Protein AF-A0A947VUQ9-F1 (afdb_monomer)

Nearest PDB structures (foldseek):
  4s2l-assembly1_B  TM=4.127E-01  e=4.064E+00  Enterobacter cloacae
  5odz-assembly1_B  TM=4.090E-01  e=5.114E+00  Enterobacter cloacae
  7khy-assembly1_A  TM=4.141E-01  e=5.737E+00  Enterobacter cloacae
  5fdh-assembly1_B  TM=4.097E-01  e=5.737E+00  Serratia marcescens
  4lid-assembly1_B  TM=4.649E-01  e=8.577E+00  Sulfolobus spindle-shaped virus 1

Foldseek 3Di:
DDPVVVVVVVVVVVVVVVVVVVVVVVVVVVVVVVVPVVCPPQPLPWPFDPDDDPPDDDPPPPDDPLPQWDKDADPVSGDIDTDHPQWDWDKDWDDDPPWTWIKIKTDHPPDDIDITITTRDRDPVCPQVVVCVVPVDHCVVPPPPPPPPVDPDD

Secondary structure (DSSP, 8-state):
--HHHHHHHHHHHHHHHHHHHHHHHHHHHHHHHHHHHHS------------PPTT------S----TT-EEEEETTTTEEEEE-TTPEEEEEEEEETTEEEEEEEEE-TTS--EEEEEE--S-GGGHHHHHHHHHSS-GGGGTTS---------

Mean predicted aligned error: 13.71 Å

Radius of gyration: 28.25 Å; Cα contacts (8 Å, |Δi|>4): 115; chains: 1; bounding box: 79×38×77 Å

Sequence (154 aa):
MSIKDQRGITTFWGISIILMEAVVVFFVFYTLYFFWIENPTPTSNILIMKVFKPGSSIDIPDEVDTDGWLSYQNNSYNFSLKYPTGYDISEDSLMYGEYEGKSISFNKPSEDSFGIRIFKVMEEEKIADTYERLTGVDPSIYQHVVMEVAGIEA

Solvent-accessible surface area (backbone atoms only — not comparable to full-atom values): 9924 Å² total; per-residue (Å²): 135,59,80,75,61,58,56,58,54,58,54,50,54,54,53,53,52,55,53,53,52,52,50,53,54,50,51,53,53,51,53,54,53,48,55,54,65,77,54,60,77,81,70,62,74,79,66,80,77,79,85,69,69,89,88,66,82,76,82,70,69,96,71,74,87,61,82,79,43,43,78,49,73,40,80,94,60,73,49,75,48,78,43,66,70,83,52,48,79,48,78,44,84,38,75,60,88,92,39,52,30,38,36,38,37,41,39,30,101,89,55,88,60,50,71,50,66,44,62,61,70,91,49,81,90,47,51,65,63,50,46,27,69,75,69,75,44,69,66,84,79,43,87,76,61,77,80,73,71,72,78,78,78,127

pLDDT: mean 70.98, std 19.42, range [27.44, 98.38]

Structure (mmCIF, N/CA/C/O backbone):
data_AF-A0A947VUQ9-F1
#
_entry.id   AF-A0A947VUQ9-F1
#
loop_
_atom_site.group_PDB
_atom_site.id
_atom_site.type_symbol
_atom_site.label_atom_id
_atom_site.label_alt_id
_atom_site.label_comp_id
_atom_site.label_asym_id
_atom_site.label_entity_id
_atom_site.label_seq_id
_atom_site.pdbx_PDB_ins_code
_atom_site.Cartn_x
_atom_site.Cartn_y
_atom_site.Cartn_z
_atom_site.occupancy
_atom_site.B_iso_or_equiv
_atom_site.auth_seq_id
_atom_site.auth_comp_id
_atom_site.auth_asym_id
_atom_site.auth_atom_id
_atom_site.pdbx_PDB_model_num
ATOM 1 N N . MET A 1 1 ? 51.457 12.962 -50.154 1.00 59.72 1 MET A N 1
ATOM 2 C CA . MET A 1 1 ? 50.176 12.367 -49.720 1.00 59.72 1 MET A CA 1
ATOM 3 C C . MET A 1 1 ? 49.108 12.820 -50.702 1.00 59.72 1 MET A C 1
ATOM 5 O O . MET A 1 1 ? 49.010 14.019 -50.937 1.00 59.72 1 MET A O 1
ATOM 9 N N . SER A 1 2 ? 48.433 11.893 -51.386 1.00 71.50 2 SER A N 1
ATOM 10 C CA . SER A 1 2 ? 47.497 12.223 -52.469 1.00 71.50 2 SER A CA 1
ATOM 11 C C . SER A 1 2 ? 46.194 12.781 -51.894 1.00 71.50 2 SER A C 1
ATOM 13 O O . SER A 1 2 ? 45.682 12.258 -50.910 1.00 71.50 2 SER A O 1
ATOM 15 N N . ILE A 1 3 ? 45.616 13.808 -52.525 1.00 68.12 3 ILE A N 1
ATOM 16 C CA . ILE A 1 3 ? 44.320 14.403 -52.127 1.00 68.12 3 ILE A CA 1
ATOM 17 C C . ILE A 1 3 ? 43.190 13.350 -52.122 1.00 68.12 3 ILE A C 1
ATOM 19 O O . ILE A 1 3 ? 42.194 13.501 -51.416 1.00 68.12 3 ILE A O 1
ATOM 23 N N . LYS A 1 4 ? 43.352 12.248 -52.869 1.00 66.56 4 LYS A N 1
ATOM 24 C CA . LYS A 1 4 ? 42.411 11.119 -52.859 1.00 66.56 4 LYS A CA 1
ATOM 25 C C . LYS A 1 4 ? 42.454 10.305 -51.555 1.00 66.56 4 LYS A C 1
ATOM 27 O O . LYS A 1 4 ? 41.406 9.820 -51.144 1.00 66.56 4 LYS A O 1
ATOM 32 N N . ASP A 1 5 ? 43.595 10.240 -50.865 1.00 67.56 5 ASP A N 1
ATOM 33 C CA . ASP A 1 5 ? 43.745 9.457 -49.625 1.00 67.56 5 ASP A CA 1
ATOM 34 C C . ASP A 1 5 ? 43.117 10.159 -48.411 1.00 67.56 5 ASP A C 1
ATOM 36 O O . ASP A 1 5 ? 42.623 9.509 -47.493 1.00 67.56 5 ASP A O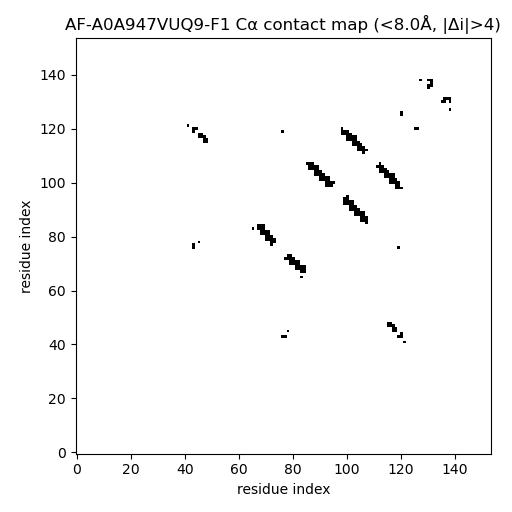 1
ATOM 40 N N . GLN A 1 6 ? 43.061 11.496 -48.413 1.00 67.69 6 GLN A N 1
ATOM 41 C CA . GLN A 1 6 ? 42.482 12.259 -47.300 1.00 67.69 6 GLN A CA 1
ATOM 42 C C . GLN A 1 6 ? 40.952 12.146 -47.207 1.00 67.69 6 GLN A C 1
ATOM 44 O O . GLN A 1 6 ? 40.402 12.282 -46.117 1.00 67.69 6 GLN A O 1
ATOM 49 N N . ARG A 1 7 ? 40.256 11.856 -48.316 1.00 72.12 7 ARG A N 1
ATOM 50 C CA . ARG A 1 7 ? 38.786 11.726 -48.325 1.00 72.12 7 ARG A CA 1
ATOM 51 C C . ARG A 1 7 ? 38.294 10.429 -47.683 1.00 72.12 7 ARG A C 1
ATOM 53 O O . ARG A 1 7 ? 37.236 10.430 -47.071 1.00 72.12 7 ARG A O 1
ATOM 60 N N . GLY A 1 8 ? 39.057 9.339 -47.788 1.00 76.31 8 GLY A N 1
ATOM 61 C CA . GLY A 1 8 ? 38.687 8.069 -47.153 1.00 76.31 8 GLY A CA 1
ATOM 62 C C . GLY A 1 8 ? 38.740 8.147 -45.625 1.00 76.31 8 GLY A C 1
ATOM 63 O O . GLY A 1 8 ? 37.872 7.611 -44.940 1.00 76.31 8 GLY A O 1
ATOM 64 N N . ILE A 1 9 ? 39.723 8.880 -45.095 1.00 79.94 9 ILE A N 1
ATOM 65 C CA . ILE A 1 9 ? 39.937 9.020 -43.652 1.00 79.94 9 ILE A CA 1
ATOM 66 C C . ILE A 1 9 ? 38.801 9.829 -43.012 1.00 79.94 9 ILE A C 1
ATOM 68 O O . ILE A 1 9 ? 38.265 9.416 -41.987 1.00 79.94 9 ILE A O 1
ATOM 72 N N . THR A 1 10 ? 38.376 10.944 -43.615 1.00 84.94 10 THR A N 1
ATOM 73 C CA . THR A 1 10 ? 37.302 11.778 -43.044 1.00 84.94 10 THR A CA 1
ATOM 74 C C . THR A 1 10 ? 35.946 11.073 -43.041 1.00 84.94 10 THR A C 1
ATOM 76 O O . THR A 1 10 ? 35.205 11.189 -42.067 1.00 84.94 10 THR A O 1
ATOM 79 N N . THR A 1 11 ? 35.631 10.291 -44.079 1.00 86.19 11 THR A N 1
ATOM 80 C CA . THR A 1 11 ? 34.406 9.477 -44.111 1.00 86.19 11 THR A CA 1
ATOM 81 C C . THR A 1 11 ? 34.422 8.382 -43.045 1.00 86.19 11 THR A C 1
ATOM 83 O O . THR A 1 11 ? 33.409 8.170 -42.382 1.00 86.19 11 THR A O 1
ATOM 86 N N . PHE A 1 12 ? 35.565 7.725 -42.832 1.00 89.69 12 PHE A N 1
ATOM 87 C CA . PHE A 1 12 ? 35.700 6.692 -41.805 1.00 89.69 12 PHE A CA 1
ATOM 88 C C . PHE A 1 12 ? 35.449 7.240 -40.391 1.00 89.69 12 PHE A C 1
ATOM 90 O O . PHE A 1 12 ? 34.657 6.667 -39.643 1.00 89.69 12 PHE A O 1
ATOM 97 N N . TRP A 1 13 ? 36.049 8.386 -40.046 1.00 91.75 13 TRP A N 1
ATOM 98 C CA . TRP A 1 13 ? 35.816 9.031 -38.748 1.00 91.75 13 TRP A CA 1
ATOM 99 C C . TRP A 1 13 ? 34.354 9.441 -38.554 1.00 91.75 13 TRP A C 1
ATOM 101 O O . TRP A 1 13 ? 33.803 9.216 -37.479 1.00 91.75 13 TRP A O 1
ATOM 111 N N . GLY A 1 14 ? 33.706 9.970 -39.597 1.00 92.75 14 GLY A N 1
ATOM 112 C CA . GLY A 1 14 ? 32.287 10.330 -39.540 1.00 92.75 14 GLY A CA 1
ATOM 113 C C . GLY A 1 14 ? 31.383 9.134 -39.227 1.00 92.75 14 GLY A C 1
ATOM 114 O O . GLY A 1 14 ? 30.540 9.218 -38.339 1.00 92.75 14 GLY A O 1
ATOM 115 N N . ILE A 1 15 ? 31.598 7.995 -39.896 1.00 94.75 15 ILE A N 1
ATOM 116 C CA . ILE A 1 15 ? 30.831 6.763 -39.638 1.00 94.75 15 ILE A CA 1
ATOM 117 C C . ILE A 1 15 ? 31.094 6.244 -38.219 1.00 94.75 15 ILE A C 1
ATOM 119 O O . ILE A 1 15 ? 30.158 5.845 -37.527 1.00 94.75 15 ILE A O 1
ATOM 123 N N . SER A 1 16 ? 32.349 6.276 -37.764 1.00 95.06 16 SER A N 1
ATOM 124 C CA . SER A 1 16 ? 32.710 5.797 -36.427 1.00 95.06 16 SER A CA 1
ATOM 125 C C . SER A 1 16 ? 32.025 6.589 -35.310 1.00 95.06 16 SER A C 1
ATOM 127 O O . SER A 1 16 ? 31.626 5.993 -34.312 1.00 95.06 16 SER A O 1
ATOM 129 N N . ILE A 1 17 ? 31.874 7.907 -35.467 1.00 96.38 17 ILE A N 1
ATOM 130 C CA . ILE A 1 17 ? 31.194 8.761 -34.480 1.00 96.38 17 ILE A CA 1
ATOM 131 C C . ILE A 1 17 ? 29.706 8.405 -34.403 1.00 96.38 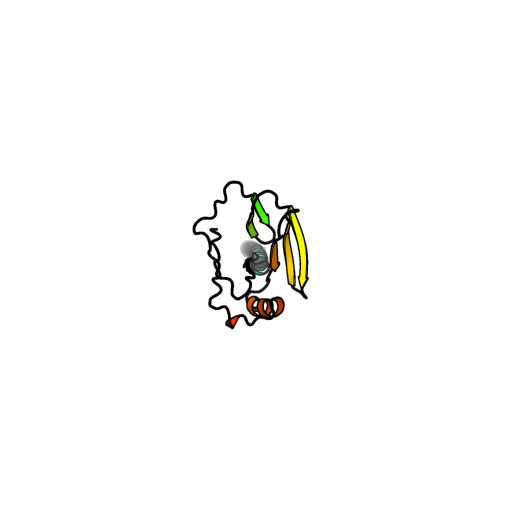17 ILE A C 1
ATOM 133 O O . ILE A 1 17 ? 29.187 8.183 -33.312 1.00 96.38 17 ILE A O 1
ATOM 137 N N . ILE A 1 18 ? 29.045 8.256 -35.555 1.00 96.94 18 ILE A N 1
ATOM 138 C CA . ILE A 1 18 ? 27.617 7.906 -35.621 1.00 96.94 18 ILE A CA 1
ATOM 139 C C . ILE A 1 18 ? 27.349 6.551 -34.946 1.00 96.94 18 ILE A C 1
ATOM 141 O O . ILE A 1 18 ? 26.381 6.406 -34.201 1.00 96.94 18 ILE A O 1
ATOM 145 N N . LEU A 1 19 ? 28.217 5.557 -35.166 1.00 97.31 19 LEU A N 1
ATOM 146 C CA . LEU A 1 19 ? 28.085 4.247 -34.519 1.00 97.31 19 LEU A CA 1
ATOM 147 C C . LEU A 1 19 ? 28.249 4.333 -32.999 1.00 97.31 19 LEU A C 1
ATOM 149 O O . LEU A 1 19 ? 27.517 3.669 -32.269 1.00 97.31 19 LEU A O 1
ATOM 153 N N . MET A 1 20 ? 29.181 5.155 -32.516 1.00 97.81 20 MET A N 1
ATOM 154 C CA . MET A 1 20 ? 29.394 5.337 -31.082 1.00 97.81 20 MET A CA 1
ATOM 155 C C . MET A 1 20 ? 28.172 5.979 -30.410 1.00 97.81 20 MET A C 1
ATOM 157 O O . MET A 1 20 ? 27.733 5.497 -29.367 1.00 97.81 20 MET A O 1
ATOM 161 N N . GLU A 1 21 ? 27.575 7.004 -31.027 1.00 96.75 21 GLU A N 1
ATOM 162 C CA . GLU A 1 21 ? 26.342 7.628 -30.526 1.00 96.75 21 GLU A CA 1
ATOM 163 C C . GLU A 1 21 ? 25.171 6.638 -30.496 1.00 96.75 21 GLU A C 1
ATOM 165 O O . GLU A 1 21 ? 24.466 6.546 -29.489 1.00 96.75 21 GLU A O 1
ATOM 170 N N . ALA A 1 22 ? 25.004 5.833 -31.550 1.00 97.88 22 ALA A N 1
ATOM 171 C CA . ALA A 1 22 ? 23.961 4.811 -31.607 1.00 97.88 22 ALA A CA 1
ATOM 172 C C . ALA A 1 22 ? 24.089 3.773 -30.476 1.00 97.88 22 ALA A C 1
ATOM 174 O O . ALA A 1 22 ? 23.082 3.392 -29.880 1.00 97.88 22 ALA A O 1
ATOM 175 N N . VAL A 1 23 ? 25.313 3.350 -30.138 1.00 98.19 23 VAL A N 1
ATOM 176 C CA . VAL A 1 23 ? 25.560 2.408 -29.031 1.00 98.19 23 VAL A CA 1
ATOM 177 C C . VAL A 1 23 ? 25.205 3.028 -27.680 1.00 98.19 23 VAL A C 1
ATOM 179 O O . VAL A 1 23 ? 24.584 2.361 -26.854 1.00 98.19 23 VAL A O 1
ATOM 182 N N . VAL A 1 24 ? 25.549 4.300 -27.454 1.00 98.38 24 VAL A N 1
ATOM 183 C CA . VAL A 1 24 ? 25.210 5.001 -26.204 1.00 98.38 24 VAL A CA 1
ATOM 184 C C . VAL A 1 24 ? 23.697 5.126 -26.051 1.00 98.38 24 VAL A C 1
ATOM 186 O O . VAL A 1 24 ? 23.160 4.785 -24.998 1.00 98.38 24 VAL A O 1
ATOM 189 N N . VAL A 1 25 ? 22.998 5.551 -27.107 1.00 98.00 25 VAL A N 1
ATOM 190 C CA . VAL A 1 25 ? 21.534 5.662 -27.098 1.00 98.00 25 VAL A CA 1
ATOM 191 C C . VAL A 1 25 ? 20.897 4.298 -26.839 1.00 98.00 25 VAL A C 1
ATOM 193 O O . VAL A 1 25 ? 20.049 4.182 -25.956 1.00 98.00 25 VAL A O 1
ATOM 196 N N . PHE A 1 26 ? 21.344 3.250 -27.537 1.00 98.06 26 PHE A N 1
ATOM 197 C CA . PHE A 1 26 ? 20.844 1.892 -27.326 1.00 98.06 26 PHE A CA 1
ATOM 198 C C . PHE A 1 26 ? 21.038 1.426 -25.879 1.00 98.06 26 PHE A C 1
ATOM 200 O O . PHE A 1 26 ? 20.109 0.886 -25.284 1.00 98.06 26 PHE A O 1
ATOM 207 N N . PHE A 1 27 ? 22.208 1.678 -25.286 1.00 97.88 27 PHE A N 1
ATOM 208 C CA . PHE A 1 27 ? 22.489 1.287 -23.907 1.00 97.88 27 PHE A CA 1
ATOM 209 C C . PHE A 1 27 ? 21.595 2.023 -22.898 1.00 97.88 27 PHE A C 1
ATOM 211 O O . PHE A 1 27 ? 21.091 1.399 -21.971 1.00 97.88 27 PHE A O 1
ATOM 218 N N . VAL A 1 28 ? 21.338 3.321 -23.099 1.00 97.88 28 VAL A N 1
ATOM 219 C CA . VAL A 1 28 ? 20.417 4.101 -22.251 1.00 97.88 28 VAL A CA 1
ATOM 220 C C . VAL A 1 28 ? 18.986 3.569 -22.346 1.00 97.88 28 VAL A C 1
ATOM 222 O O . VAL A 1 28 ? 18.328 3.384 -21.327 1.00 97.88 28 VAL A O 1
ATOM 225 N N . PHE A 1 29 ? 18.494 3.283 -23.553 1.00 97.00 29 PHE A N 1
ATOM 226 C CA . PHE A 1 29 ? 17.161 2.694 -23.711 1.00 97.00 29 PHE A CA 1
ATOM 227 C C . PHE A 1 29 ? 17.075 1.297 -23.094 1.00 97.00 29 PHE A C 1
ATOM 229 O O . PHE A 1 29 ? 16.080 0.982 -22.448 1.00 97.00 29 PHE A O 1
ATOM 236 N N . TYR A 1 30 ? 18.120 0.482 -23.248 1.00 96.38 30 TYR A N 1
ATOM 237 C CA . TYR A 1 30 ? 18.192 -0.853 -22.661 1.00 96.38 30 TYR A CA 1
ATOM 238 C C . TYR A 1 30 ? 18.120 -0.812 -21.127 1.00 96.38 30 TYR A C 1
ATOM 240 O O . TYR A 1 30 ? 17.345 -1.559 -20.534 1.00 96.38 30 TYR A O 1
ATOM 248 N N . THR A 1 31 ? 18.867 0.086 -20.474 1.00 94.38 31 THR A N 1
ATOM 249 C CA . THR A 1 31 ? 18.842 0.204 -19.007 1.00 94.38 31 THR A CA 1
ATOM 250 C C . THR A 1 31 ? 17.518 0.760 -18.485 1.00 94.38 31 THR A C 1
ATOM 252 O O . THR A 1 31 ? 17.013 0.259 -17.483 1.00 94.38 31 THR A O 1
ATOM 255 N N . LEU A 1 32 ? 16.913 1.736 -19.173 1.00 92.50 32 LEU A N 1
ATOM 256 C CA . LEU A 1 32 ? 15.585 2.252 -18.819 1.00 92.50 32 LEU A CA 1
ATOM 257 C C . LEU A 1 32 ? 14.489 1.190 -18.978 1.00 92.50 32 LEU A C 1
ATOM 259 O O . LEU A 1 32 ? 13.627 1.065 -18.111 1.00 92.50 32 LEU A O 1
ATOM 263 N N . TYR A 1 33 ? 14.534 0.410 -20.061 1.00 90.94 33 TYR A N 1
ATOM 264 C CA . TYR A 1 33 ? 13.601 -0.691 -20.301 1.00 90.94 33 TYR A CA 1
ATOM 265 C C . TYR A 1 33 ? 13.687 -1.752 -19.199 1.00 90.94 33 TYR A C 1
ATOM 267 O O . TYR A 1 33 ? 12.665 -2.162 -18.652 1.00 90.94 33 TYR A O 1
ATOM 275 N N . PHE A 1 34 ? 14.906 -2.153 -18.834 1.00 89.06 34 PHE A N 1
ATOM 276 C CA . PHE A 1 34 ? 15.129 -3.156 -17.797 1.00 89.06 34 PHE A CA 1
ATOM 277 C C . PHE A 1 34 ? 14.665 -2.666 -16.418 1.00 89.06 34 PHE A C 1
ATOM 279 O O . PHE A 1 34 ? 13.956 -3.381 -15.717 1.00 89.06 34 PHE A O 1
ATOM 286 N N . PHE A 1 35 ? 14.955 -1.405 -16.076 1.00 82.38 35 PHE A N 1
ATOM 287 C CA . PHE A 1 35 ? 14.481 -0.787 -14.836 1.00 82.38 35 PHE A CA 1
ATOM 288 C C . PHE A 1 35 ? 12.949 -0.772 -14.726 1.00 82.38 35 PHE A C 1
ATOM 290 O O . PHE A 1 35 ? 12.412 -0.991 -13.642 1.00 82.38 35 PHE A O 1
ATOM 297 N N . TRP A 1 36 ? 12.242 -0.532 -15.834 1.00 77.50 36 TRP A N 1
ATOM 298 C CA . TRP A 1 36 ? 10.778 -0.532 -15.856 1.00 77.50 36 TRP A CA 1
ATOM 299 C C . TRP A 1 36 ? 10.182 -1.936 -15.664 1.00 77.50 36 TRP A C 1
ATOM 301 O O . TRP A 1 36 ? 9.160 -2.074 -15.001 1.00 77.50 36 TRP A O 1
ATOM 311 N N . ILE A 1 37 ? 10.833 -2.979 -16.191 1.00 78.44 37 ILE A N 1
ATOM 312 C CA . ILE A 1 37 ? 10.372 -4.370 -16.049 1.00 78.44 37 ILE A CA 1
ATOM 313 C C . ILE A 1 37 ? 10.663 -4.940 -14.660 1.00 78.44 37 ILE A C 1
ATOM 315 O O . ILE A 1 37 ? 9.830 -5.662 -14.123 1.00 78.44 37 ILE A O 1
ATOM 319 N N . GLU A 1 38 ? 11.818 -4.628 -14.068 1.00 75.56 38 GLU A N 1
ATOM 320 C CA . GLU A 1 38 ? 12.181 -5.146 -12.739 1.00 75.56 38 GLU A CA 1
ATOM 321 C C . GLU A 1 38 ? 11.463 -4.444 -11.586 1.00 75.56 38 GLU A C 1
ATOM 323 O O . GLU A 1 38 ? 11.410 -4.974 -10.478 1.00 75.56 38 GLU A O 1
ATOM 328 N N . ASN A 1 39 ? 10.887 -3.268 -11.834 1.00 66.12 39 ASN A N 1
ATOM 329 C CA . ASN A 1 39 ? 10.092 -2.538 -10.854 1.00 66.12 39 ASN A CA 1
ATOM 330 C C . ASN A 1 39 ? 8.638 -2.449 -11.331 1.00 66.12 39 ASN A C 1
ATOM 332 O O . ASN A 1 39 ? 8.166 -1.336 -11.597 1.00 66.12 39 ASN A O 1
ATOM 336 N N . PRO A 1 40 ? 7.911 -3.581 -11.457 1.00 57.94 40 PRO A N 1
ATOM 337 C CA . PRO A 1 40 ? 6.487 -3.507 -11.725 1.00 57.94 40 PRO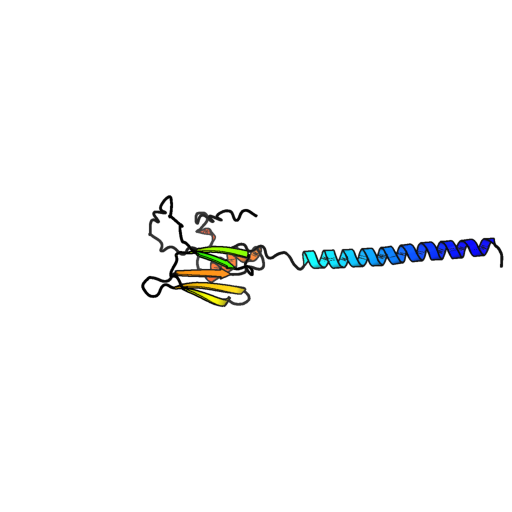 A CA 1
ATOM 338 C C . PRO A 1 40 ? 5.861 -2.656 -10.624 1.00 57.94 40 PRO A C 1
ATOM 340 O O . PRO A 1 40 ? 6.125 -2.856 -9.434 1.00 57.94 40 PRO A O 1
ATOM 343 N N . THR A 1 41 ? 5.056 -1.667 -11.015 1.00 55.25 41 THR A N 1
ATOM 344 C CA . THR A 1 41 ? 4.223 -0.939 -10.057 1.00 55.25 41 THR A CA 1
ATOM 345 C C . THR A 1 41 ? 3.470 -1.987 -9.249 1.00 55.25 41 THR A C 1
ATOM 347 O O . THR A 1 41 ? 2.763 -2.782 -9.877 1.00 55.25 41 THR A O 1
ATOM 350 N N . PRO A 1 42 ? 3.646 -2.053 -7.914 1.00 50.94 42 PRO A N 1
ATOM 351 C CA . PRO A 1 42 ? 2.985 -3.066 -7.114 1.00 50.94 42 PRO A CA 1
ATOM 352 C C . PRO A 1 42 ? 1.490 -2.916 -7.351 1.00 50.94 42 PRO A C 1
ATOM 354 O O . PRO A 1 42 ? 0.880 -1.929 -6.942 1.00 50.94 42 PRO A O 1
ATOM 357 N N . THR A 1 43 ? 0.920 -3.867 -8.082 1.00 47.69 43 THR A N 1
ATOM 358 C CA . THR A 1 43 ? -0.515 -3.965 -8.287 1.00 47.69 43 THR A CA 1
ATOM 359 C C . THR A 1 43 ? -1.031 -4.478 -6.957 1.00 47.69 43 THR A C 1
ATOM 361 O O . THR A 1 43 ? -0.943 -5.664 -6.649 1.00 47.69 43 THR A O 1
ATOM 364 N N . SER A 1 44 ? -1.423 -3.559 -6.076 1.00 44.09 44 SER A N 1
ATOM 365 C CA . SER A 1 44 ? -1.992 -3.921 -4.790 1.00 44.09 44 SER A CA 1
ATOM 366 C C . SER A 1 44 ? -3.376 -4.513 -5.032 1.00 44.09 44 SER A C 1
ATOM 368 O O . SER A 1 44 ? -4.394 -3.830 -5.001 1.00 44.09 44 SER A O 1
ATOM 370 N N . ASN A 1 45 ? -3.418 -5.819 -5.275 1.00 44.72 45 ASN A N 1
ATOM 371 C CA . ASN A 1 45 ? -4.645 -6.587 -5.162 1.00 44.72 45 ASN A CA 1
ATOM 372 C C . ASN A 1 45 ? -5.020 -6.606 -3.672 1.00 44.72 45 ASN A C 1
ATOM 374 O O . ASN A 1 45 ? -4.512 -7.412 -2.890 1.00 44.72 45 ASN A O 1
ATOM 378 N N . ILE A 1 46 ? -5.837 -5.641 -3.244 1.00 43.31 46 ILE A N 1
ATOM 379 C CA . ILE A 1 46 ? -6.286 -5.524 -1.855 1.00 43.31 46 ILE A CA 1
ATOM 380 C C . ILE A 1 46 ? -7.350 -6.596 -1.625 1.00 43.31 46 ILE A C 1
ATOM 382 O O . ILE A 1 46 ? -8.507 -6.446 -2.009 1.00 43.31 46 ILE A O 1
ATOM 386 N N . LEU A 1 47 ? -6.963 -7.687 -0.969 1.00 46.12 47 LEU A N 1
ATOM 387 C CA . LEU A 1 47 ? -7.915 -8.665 -0.455 1.00 46.12 47 LEU A CA 1
ATOM 388 C C . LEU A 1 47 ? -8.542 -8.122 0.830 1.00 46.12 47 LEU A C 1
ATOM 390 O O . LEU A 1 47 ? -7.973 -8.242 1.915 1.00 46.12 47 LEU A O 1
ATOM 394 N N . ILE A 1 48 ? -9.730 -7.527 0.720 1.00 45.62 48 ILE A N 1
ATOM 395 C CA . ILE A 1 48 ? -10.537 -7.178 1.891 1.00 45.62 48 ILE A CA 1
ATOM 396 C C . ILE A 1 48 ? -11.231 -8.455 2.378 1.00 45.62 48 ILE A C 1
ATOM 398 O O . ILE A 1 48 ? -12.335 -8.792 1.959 1.00 45.62 48 ILE A O 1
ATOM 402 N N . MET A 1 49 ? -10.576 -9.201 3.269 1.00 43.03 49 MET A N 1
ATOM 403 C CA . MET A 1 49 ? -11.210 -10.334 3.944 1.00 43.03 49 MET A CA 1
ATOM 404 C C . MET A 1 49 ? -12.124 -9.828 5.058 1.00 43.03 49 MET A C 1
ATOM 406 O O . MET A 1 49 ? -11.687 -9.582 6.182 1.00 43.03 49 MET A O 1
ATOM 410 N N . LYS A 1 50 ? -13.418 -9.701 4.763 1.00 48.75 50 LYS A N 1
ATOM 411 C CA . LYS A 1 50 ? -14.431 -9.521 5.804 1.00 48.75 50 LYS A CA 1
ATOM 412 C C . LYS A 1 50 ? -14.733 -10.891 6.412 1.00 48.75 50 LYS A C 1
ATOM 414 O O . LYS A 1 50 ? -15.473 -11.689 5.845 1.00 48.75 50 LYS A O 1
ATOM 419 N N . VAL A 1 51 ? -14.098 -11.201 7.542 1.00 43.91 51 VAL A N 1
ATOM 420 C CA . VAL A 1 51 ? -14.351 -12.453 8.268 1.00 43.91 51 VAL A CA 1
ATOM 421 C C . VAL A 1 51 ? -15.719 -12.349 8.936 1.00 43.91 51 VAL A C 1
ATOM 423 O O . VAL A 1 51 ? -15.875 -11.699 9.968 1.00 43.91 51 VAL A O 1
ATOM 426 N N . PHE A 1 52 ? -16.724 -12.977 8.335 1.00 47.66 52 PHE A N 1
ATOM 427 C CA . PHE A 1 52 ? -18.039 -13.124 8.943 1.00 47.66 52 PHE A CA 1
ATOM 428 C C . PHE A 1 52 ? -18.115 -14.427 9.734 1.00 47.66 52 PHE A C 1
ATOM 430 O O . PHE A 1 52 ? -17.554 -15.448 9.335 1.00 47.66 52 PHE A O 1
ATOM 437 N N . LYS A 1 53 ? -18.841 -14.412 10.856 1.00 44.06 53 LYS A N 1
ATOM 438 C CA . LYS A 1 53 ? -19.187 -15.658 11.544 1.00 44.06 53 LYS A CA 1
ATOM 439 C C . LYS A 1 53 ? -20.083 -16.500 10.620 1.00 44.06 53 LYS A C 1
ATOM 441 O O . LYS A 1 53 ? -21.093 -15.977 10.142 1.00 44.06 53 LYS A O 1
ATOM 446 N N . PRO A 1 54 ? -19.757 -17.781 10.377 1.00 35.88 54 PRO A N 1
ATOM 447 C CA . PRO A 1 54 ? -20.612 -18.653 9.584 1.00 35.88 54 PRO A CA 1
ATOM 448 C C . PRO A 1 54 ? -21.979 -18.801 10.270 1.00 35.88 54 PRO A C 1
ATOM 450 O O . PRO A 1 54 ? -22.050 -19.161 11.444 1.00 35.88 54 PRO A O 1
ATOM 453 N N . GLY A 1 55 ? -23.057 -18.493 9.540 1.00 41.72 55 GLY A N 1
ATOM 454 C CA . GLY A 1 55 ? -24.445 -18.591 10.018 1.00 41.72 55 GLY A CA 1
ATOM 455 C C . GLY A 1 55 ? -25.150 -17.259 10.300 1.00 41.72 55 GLY A C 1
ATOM 456 O O . GLY A 1 55 ? -26.349 -17.270 10.570 1.00 41.72 55 GLY A O 1
ATOM 457 N N . SER A 1 56 ? -24.458 -16.122 10.203 1.00 50.38 56 SER A N 1
ATOM 458 C CA . SER A 1 56 ? -25.098 -14.805 10.281 1.00 50.38 56 SER A CA 1
ATOM 459 C C . SER A 1 56 ? -25.590 -14.367 8.900 1.00 50.38 56 SER A C 1
ATOM 461 O O . SER A 1 56 ? -24.779 -14.132 8.006 1.00 50.38 56 SER A O 1
ATOM 463 N N . SER A 1 57 ? -26.904 -14.220 8.720 1.00 47.94 57 SER A N 1
ATOM 464 C CA . SER A 1 57 ? -27.452 -13.454 7.598 1.00 47.94 57 SER A CA 1
ATOM 465 C C . SER A 1 57 ? -27.088 -11.987 7.804 1.00 47.94 57 SER A C 1
ATOM 467 O O . SER A 1 57 ? -27.459 -11.388 8.814 1.00 47.94 57 SER A O 1
ATOM 469 N N . ILE A 1 58 ? -26.311 -11.429 6.884 1.00 51.28 58 ILE A N 1
ATOM 470 C CA . ILE A 1 58 ? -25.970 -10.012 6.898 1.00 51.28 58 ILE A CA 1
ATOM 471 C C . ILE A 1 58 ? -27.105 -9.307 6.163 1.00 51.28 58 ILE A C 1
ATOM 473 O O . ILE A 1 58 ? -27.150 -9.348 4.937 1.00 51.28 58 ILE A O 1
ATOM 477 N N . ASP A 1 59 ? -28.014 -8.677 6.902 1.00 61.12 59 ASP A N 1
ATOM 478 C CA . ASP A 1 59 ? -28.797 -7.585 6.328 1.00 61.12 59 ASP A CA 1
ATOM 479 C C . ASP A 1 59 ? -27.809 -6.445 6.085 1.00 61.12 59 ASP A C 1
ATOM 481 O O . ASP A 1 59 ? -27.384 -5.763 7.020 1.00 61.12 59 ASP A O 1
ATOM 485 N N . ILE A 1 60 ? -27.346 -6.313 4.840 1.00 58.66 60 ILE A N 1
ATOM 486 C CA . ILE A 1 60 ? -26.597 -5.135 4.417 1.00 58.66 60 ILE A CA 1
ATOM 487 C C . ILE A 1 60 ? -27.661 -4.056 4.229 1.00 58.66 60 ILE A C 1
ATOM 489 O O . ILE A 1 60 ? -28.487 -4.204 3.332 1.00 58.66 60 ILE A O 1
ATOM 493 N N . PRO A 1 61 ? -27.719 -3.020 5.082 1.00 66.38 61 PRO A N 1
ATOM 494 C CA . PRO A 1 61 ? -28.635 -1.920 4.834 1.00 66.38 61 PRO A CA 1
ATOM 495 C C . PRO A 1 61 ? -28.319 -1.326 3.458 1.00 66.38 61 PRO A C 1
ATOM 497 O O . PRO A 1 61 ? -27.155 -1.046 3.168 1.00 66.38 61 PRO A O 1
ATOM 500 N N . ASP A 1 62 ? -29.356 -1.150 2.634 1.00 71.81 62 ASP A N 1
ATOM 501 C CA . ASP A 1 62 ? -29.248 -0.695 1.238 1.00 71.81 62 ASP A CA 1
ATOM 502 C C . ASP A 1 62 ? -28.550 0.671 1.100 1.00 71.81 62 ASP A C 1
ATOM 504 O O . ASP A 1 62 ? -28.051 1.015 0.031 1.00 71.81 62 ASP A O 1
ATOM 508 N N . GLU A 1 63 ? -28.469 1.441 2.187 1.00 73.00 63 GLU A N 1
ATOM 509 C CA . GLU A 1 63 ? -27.772 2.718 2.229 1.00 73.00 63 GLU A CA 1
ATOM 510 C C . GLU A 1 63 ? -27.261 2.975 3.655 1.00 73.00 63 GLU A C 1
ATOM 512 O O . GLU A 1 63 ? -28.031 3.238 4.582 1.00 73.00 63 GLU A O 1
ATOM 517 N N . VAL A 1 64 ? -25.948 2.850 3.865 1.00 76.75 64 VAL A N 1
ATOM 518 C CA . VAL A 1 64 ? -25.317 3.352 5.091 1.00 76.75 64 VAL A CA 1
ATOM 519 C C . VAL A 1 64 ? -25.058 4.832 4.873 1.00 76.75 64 VAL A C 1
ATOM 521 O O . VAL A 1 64 ? -24.249 5.193 4.019 1.00 76.75 64 VAL A O 1
ATOM 524 N N . ASP A 1 65 ? -25.719 5.682 5.654 1.00 81.94 65 ASP A N 1
ATOM 525 C CA . ASP A 1 65 ? -25.362 7.094 5.710 1.00 81.94 65 ASP A CA 1
ATOM 526 C C . ASP A 1 65 ? -23.914 7.219 6.215 1.00 81.94 65 ASP A C 1
ATOM 528 O O . ASP A 1 65 ? -23.579 6.841 7.344 1.00 81.94 65 ASP A O 1
ATOM 532 N N . THR A 1 66 ? -23.036 7.684 5.325 1.00 85.75 66 THR A N 1
ATOM 533 C CA . THR A 1 66 ? -21.610 7.882 5.612 1.00 85.75 66 THR A CA 1
ATOM 534 C C . THR A 1 66 ? -21.263 9.348 5.843 1.00 85.75 66 THR A C 1
ATOM 536 O O . THR A 1 66 ? -20.079 9.707 5.872 1.00 85.75 66 THR A O 1
ATOM 539 N N . ASP A 1 67 ? -22.269 10.203 6.040 1.00 88.56 67 ASP A N 1
ATOM 540 C CA . ASP A 1 67 ? -22.041 11.597 6.380 1.00 88.56 67 ASP A CA 1
ATOM 541 C C . ASP A 1 67 ? -21.269 11.708 7.699 1.00 88.56 67 ASP A C 1
ATOM 543 O O . ASP A 1 67 ? -21.553 11.071 8.716 1.00 88.56 67 ASP A O 1
ATOM 547 N N . GLY A 1 68 ? -20.203 12.505 7.660 1.00 89.50 68 GLY A N 1
ATOM 548 C CA . GLY A 1 68 ? -19.302 12.687 8.793 1.00 89.50 68 GLY A CA 1
ATOM 549 C C . GLY A 1 68 ? -18.331 11.532 9.045 1.00 89.50 68 GLY A C 1
ATOM 550 O O . GLY A 1 68 ? -17.614 11.588 10.039 1.00 89.50 68 GLY A O 1
ATOM 551 N N . TRP A 1 69 ? -18.254 10.513 8.183 1.00 93.00 69 TRP A N 1
ATOM 552 C CA . TRP A 1 69 ? -17.186 9.512 8.266 1.00 93.00 69 TRP A CA 1
ATOM 553 C C . TRP A 1 69 ? -15.829 10.120 7.896 1.00 93.00 69 TRP A C 1
ATOM 555 O O . TRP A 1 69 ? -15.717 11.008 7.049 1.00 93.00 69 TRP A O 1
ATOM 565 N N . LEU A 1 70 ? -14.776 9.610 8.526 1.00 90.56 70 LEU A N 1
ATOM 566 C CA . LEU A 1 70 ? -13.394 9.940 8.201 1.00 90.56 70 LEU A CA 1
ATOM 567 C C . LEU A 1 70 ? -12.878 9.019 7.094 1.00 90.56 70 LEU A C 1
ATOM 569 O O . LEU A 1 70 ? -13.419 7.941 6.857 1.00 90.56 70 LEU A O 1
ATOM 573 N N . SER A 1 71 ? -11.826 9.454 6.401 1.00 90.56 71 SER A N 1
ATOM 574 C CA . SER A 1 71 ? -11.154 8.665 5.363 1.00 90.56 71 SER A CA 1
ATOM 575 C C . SER A 1 71 ? -9.723 8.367 5.783 1.00 90.56 71 SER A C 1
ATOM 577 O O . SER A 1 71 ? -8.965 9.275 6.119 1.00 90.56 71 SER A O 1
ATOM 579 N N . TYR A 1 72 ? -9.363 7.091 5.760 1.00 86.94 72 TYR A N 1
ATOM 580 C CA . TYR A 1 72 ? -8.010 6.606 5.957 1.00 86.94 72 TYR A CA 1
ATOM 581 C C . TYR A 1 72 ? -7.416 6.241 4.600 1.00 86.94 72 TYR A C 1
ATOM 583 O O . TYR A 1 72 ? -8.028 5.495 3.839 1.00 86.94 72 TYR A O 1
ATOM 591 N N . GLN A 1 73 ? -6.217 6.740 4.311 1.00 88.62 73 G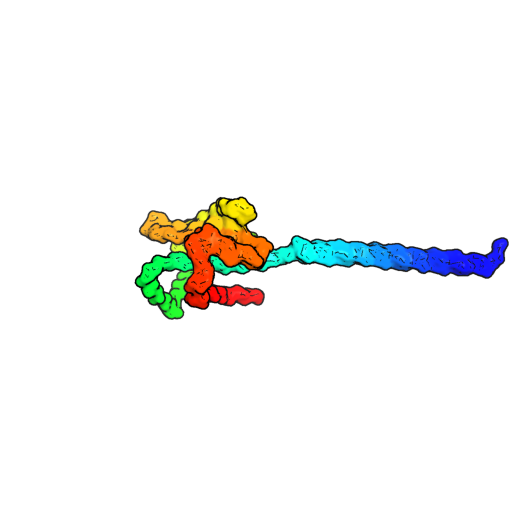LN A N 1
ATOM 592 C CA . GLN A 1 73 ? -5.510 6.466 3.067 1.00 88.62 73 GLN A CA 1
ATOM 593 C C . GLN A 1 73 ? -4.115 5.933 3.373 1.00 88.62 73 GLN A C 1
ATOM 595 O O . GLN A 1 73 ? -3.359 6.540 4.132 1.00 88.62 73 GLN A O 1
ATOM 600 N N . ASN A 1 74 ? -3.754 4.821 2.737 1.00 82.56 74 ASN A N 1
ATOM 601 C CA . ASN A 1 74 ? -2.423 4.249 2.847 1.00 82.56 74 ASN A CA 1
ATOM 602 C C . ASN A 1 74 ? -1.754 4.201 1.476 1.00 82.56 74 ASN A C 1
ATOM 604 O O . ASN A 1 74 ? -1.987 3.304 0.666 1.00 82.56 74 ASN A O 1
ATOM 608 N N . ASN A 1 75 ? -0.863 5.163 1.251 1.00 83.50 75 ASN A N 1
ATOM 609 C CA . ASN A 1 75 ? -0.167 5.325 -0.023 1.00 83.50 75 ASN A CA 1
ATOM 610 C C . ASN A 1 75 ? 0.824 4.191 -0.319 1.00 83.50 75 ASN A C 1
ATOM 612 O O . ASN A 1 75 ? 1.131 3.944 -1.477 1.00 83.50 75 ASN A O 1
ATOM 616 N N . SER A 1 76 ? 1.324 3.483 0.702 1.00 77.75 76 SER A N 1
ATOM 617 C CA . SER A 1 76 ? 2.284 2.384 0.495 1.00 77.75 76 SER A CA 1
ATOM 618 C C . SER A 1 76 ? 1.627 1.133 -0.096 1.00 77.75 76 SER A C 1
ATOM 620 O O . SER A 1 76 ? 2.289 0.350 -0.770 1.00 77.75 76 SER A O 1
ATOM 622 N N . TYR A 1 77 ? 0.329 0.960 0.155 1.00 74.44 77 TYR A N 1
ATOM 623 C CA . TYR A 1 77 ? -0.477 -0.173 -0.308 1.00 74.44 77 TYR A CA 1
ATOM 624 C C . TYR A 1 77 ? -1.581 0.266 -1.288 1.00 74.44 77 TYR A C 1
ATOM 626 O O . TYR A 1 77 ? -2.423 -0.545 -1.665 1.00 74.44 77 TYR A O 1
ATOM 634 N N . ASN A 1 78 ? -1.576 1.544 -1.683 1.00 76.94 78 ASN A N 1
ATOM 635 C CA . ASN A 1 78 ? -2.505 2.175 -2.620 1.00 76.94 78 ASN A CA 1
ATOM 636 C C . ASN A 1 78 ? -3.987 1.834 -2.364 1.00 76.94 78 ASN A C 1
ATOM 638 O O . ASN A 1 78 ? -4.696 1.395 -3.264 1.00 76.94 78 ASN A O 1
ATOM 642 N N . PHE A 1 79 ? -4.452 2.015 -1.125 1.00 77.56 79 PHE A N 1
ATOM 643 C CA . PHE A 1 79 ? -5.867 1.846 -0.784 1.00 77.56 79 PHE A CA 1
ATOM 644 C C . PHE A 1 79 ? -6.388 2.984 0.092 1.00 77.56 79 PHE A C 1
ATOM 646 O O . PHE A 1 79 ? -5.628 3.681 0.772 1.00 77.56 79 PHE A O 1
ATOM 653 N N . SER A 1 80 ? -7.711 3.137 0.083 1.00 81.25 80 SER A N 1
ATOM 654 C CA . SER A 1 80 ? -8.452 4.084 0.910 1.00 81.25 80 SER A CA 1
ATOM 655 C C . SER A 1 80 ? -9.677 3.401 1.517 1.00 81.25 80 SER A C 1
ATOM 657 O O . SER A 1 80 ? -10.274 2.525 0.893 1.00 81.25 80 SER A O 1
ATOM 659 N N . LEU A 1 81 ? -10.036 3.783 2.739 1.00 85.38 81 LEU A N 1
ATOM 660 C CA . LEU A 1 81 ? -11.183 3.258 3.474 1.00 85.38 81 LEU A CA 1
ATOM 661 C C . LEU A 1 81 ? -11.873 4.388 4.239 1.00 85.38 81 LEU A C 1
ATOM 663 O O . LEU A 1 81 ? -11.212 5.171 4.920 1.00 85.38 81 LEU A O 1
ATOM 667 N N . LYS A 1 82 ? -13.208 4.429 4.203 1.00 85.88 82 LYS A N 1
ATOM 668 C CA . LYS A 1 82 ? -13.990 5.279 5.107 1.00 85.88 82 LYS A CA 1
ATOM 669 C C . LYS A 1 82 ? -14.308 4.552 6.413 1.00 85.88 82 LYS A C 1
ATOM 671 O O . LYS A 1 82 ? -14.648 3.372 6.395 1.00 85.88 82 LYS A O 1
ATOM 676 N N . TYR A 1 83 ? -14.259 5.271 7.529 1.00 85.12 83 TYR A N 1
ATOM 677 C CA . TYR A 1 83 ? -14.594 4.750 8.855 1.00 85.12 83 TYR A CA 1
ATOM 678 C C . TYR A 1 83 ? -15.333 5.804 9.706 1.00 85.12 83 TYR A C 1
ATOM 680 O O . TYR A 1 83 ? -15.152 7.003 9.480 1.00 85.12 83 TYR A O 1
ATOM 688 N N . PRO A 1 84 ? -16.174 5.404 10.679 1.00 85.81 84 PRO A N 1
ATOM 689 C CA . PRO A 1 84 ? -16.918 6.356 11.505 1.00 85.81 84 PRO A CA 1
ATOM 690 C C . PRO A 1 84 ? -16.006 7.251 12.358 1.00 85.81 84 PRO A C 1
ATOM 692 O O . PRO A 1 84 ? -14.896 6.870 12.733 1.00 85.81 84 PRO A O 1
ATOM 695 N N . THR A 1 85 ? -16.493 8.435 12.730 1.00 89.19 85 THR A N 1
ATOM 696 C CA . THR A 1 85 ? -15.785 9.321 13.669 1.00 89.19 85 THR A CA 1
ATOM 697 C C . THR A 1 85 ? -15.691 8.722 15.074 1.00 89.19 85 THR A C 1
ATOM 699 O O . THR A 1 85 ? -16.532 7.932 15.503 1.00 89.19 85 THR A O 1
ATOM 702 N N . GLY A 1 86 ? -14.648 9.115 15.811 1.00 88.88 86 GLY A N 1
ATOM 703 C CA . GLY A 1 86 ? -14.411 8.658 17.186 1.00 88.88 86 GLY A CA 1
ATOM 704 C C . GLY A 1 86 ? -13.702 7.305 17.304 1.00 88.88 86 GLY A C 1
ATOM 705 O O . GLY A 1 86 ? -13.563 6.803 18.415 1.00 88.88 86 GLY A O 1
ATOM 706 N N . TYR A 1 87 ? -13.261 6.729 16.185 1.00 88.38 87 TYR A N 1
ATOM 707 C CA . TYR A 1 87 ? -12.342 5.595 16.169 1.00 88.38 8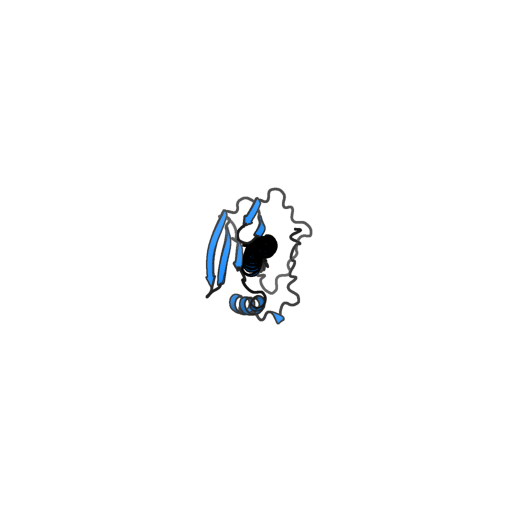7 TYR A CA 1
ATOM 708 C C . TYR A 1 87 ? -10.892 6.083 16.131 1.00 88.38 87 TYR A C 1
ATOM 710 O O . TYR A 1 87 ? -10.529 6.923 15.303 1.00 88.38 87 TYR A O 1
ATOM 718 N N . ASP A 1 88 ? -10.069 5.499 16.991 1.00 92.19 88 ASP A N 1
ATOM 719 C CA . ASP A 1 88 ? -8.619 5.617 16.988 1.00 92.19 88 ASP A CA 1
ATOM 720 C C . ASP A 1 88 ? -8.024 4.555 16.060 1.00 92.19 88 ASP A C 1
ATOM 722 O O . ASP A 1 88 ? -8.373 3.374 16.135 1.00 92.19 88 ASP A O 1
ATOM 726 N N . ILE A 1 89 ? -7.106 4.965 15.188 1.00 91.25 89 ILE A N 1
ATOM 727 C CA . ILE A 1 89 ? -6.427 4.055 14.262 1.00 91.25 89 ILE A CA 1
ATOM 728 C C . ILE A 1 89 ? -5.067 3.681 14.836 1.00 91.25 89 ILE A C 1
ATOM 730 O O . ILE A 1 89 ? -4.275 4.556 15.186 1.00 91.25 89 ILE A O 1
ATOM 734 N N . SER A 1 90 ? -4.771 2.384 14.866 1.00 90.50 90 SER A N 1
ATOM 735 C CA . SER A 1 90 ? -3.421 1.875 15.087 1.00 90.50 90 SER A CA 1
ATOM 736 C C . SER A 1 90 ? -2.969 1.023 13.909 1.00 90.50 90 SER A C 1
ATOM 738 O O . SER A 1 90 ? -3.744 0.260 13.332 1.00 90.50 90 SER A O 1
ATOM 740 N N . GLU A 1 91 ? -1.697 1.151 13.555 1.00 90.81 91 GLU A N 1
ATOM 741 C CA . GLU A 1 91 ? -1.078 0.397 12.474 1.00 90.81 91 GLU A CA 1
ATOM 742 C C . GLU A 1 91 ? 0.068 -0.437 13.025 1.00 90.81 91 GLU A C 1
ATOM 744 O O . GLU A 1 91 ? 0.974 0.105 13.655 1.00 90.81 91 GLU A O 1
ATOM 749 N N . ASP A 1 92 ? 0.068 -1.727 12.713 1.00 90.19 92 ASP A N 1
ATOM 750 C CA . ASP A 1 92 ? 1.134 -2.643 13.095 1.00 90.19 92 ASP A CA 1
ATOM 751 C C . ASP A 1 92 ? 1.714 -3.316 11.854 1.00 90.19 92 ASP A C 1
ATOM 753 O O . ASP A 1 92 ? 0.986 -3.757 10.962 1.00 90.19 92 ASP A O 1
ATOM 757 N N . SER A 1 93 ? 3.040 -3.417 11.793 1.00 87.69 93 SER A N 1
ATOM 758 C CA . SER A 1 93 ? 3.702 -4.228 10.772 1.00 87.69 93 SER A CA 1
ATOM 759 C C . SER A 1 93 ? 3.548 -5.705 11.127 1.00 87.69 93 SER A C 1
ATOM 761 O O . SER A 1 93 ? 3.817 -6.118 12.256 1.00 87.69 93 SER A O 1
ATOM 763 N N . LEU A 1 94 ? 3.099 -6.500 10.159 1.00 79.88 94 LEU A N 1
ATOM 764 C CA . LEU A 1 94 ? 2.987 -7.945 10.280 1.00 79.88 94 LEU A CA 1
ATOM 765 C C . LEU A 1 94 ? 4.040 -8.607 9.398 1.00 79.88 94 LEU A C 1
ATOM 767 O O . LEU A 1 94 ? 4.191 -8.259 8.232 1.00 79.88 94 LEU A O 1
ATOM 771 N N . MET A 1 95 ? 4.713 -9.611 9.950 1.00 78.69 95 MET A N 1
ATOM 772 C CA . MET A 1 95 ? 5.586 -10.509 9.200 1.00 78.69 95 MET A CA 1
ATOM 773 C C . MET A 1 95 ? 5.033 -11.924 9.316 1.00 78.69 95 MET A C 1
ATOM 775 O O . MET A 1 95 ? 4.844 -12.427 10.426 1.00 78.69 95 MET A O 1
ATOM 779 N N . TYR A 1 96 ? 4.770 -12.572 8.184 1.00 69.31 96 TYR A N 1
ATOM 780 C CA . TYR A 1 96 ? 4.357 -13.973 8.145 1.00 69.31 96 TYR A CA 1
ATOM 781 C C . TYR A 1 96 ? 5.262 -14.743 7.186 1.00 69.31 96 TYR A C 1
ATOM 783 O O . TYR A 1 96 ? 5.045 -14.760 5.979 1.00 69.31 96 TYR A O 1
ATOM 791 N N . GLY A 1 97 ? 6.318 -15.363 7.715 1.00 82.00 97 GLY A N 1
ATOM 792 C CA . GLY A 1 97 ? 7.368 -15.944 6.876 1.00 82.00 97 GLY A CA 1
ATOM 793 C C . GLY A 1 97 ? 8.088 -14.856 6.075 1.00 82.00 97 GLY A C 1
ATOM 794 O O . GLY A 1 97 ? 8.663 -13.949 6.667 1.00 82.00 97 GLY A O 1
ATOM 795 N N . GLU A 1 98 ? 8.039 -14.949 4.747 1.00 73.38 98 GLU A N 1
ATOM 796 C CA . GLU A 1 98 ? 8.628 -13.968 3.818 1.00 73.38 98 GLU A CA 1
ATOM 797 C C . GLU A 1 98 ? 7.645 -12.858 3.409 1.00 73.38 98 GLU A C 1
ATOM 799 O O . GLU A 1 98 ? 8.006 -11.952 2.661 1.00 73.38 98 GLU A O 1
ATOM 804 N N . TYR A 1 99 ? 6.398 -12.919 3.881 1.00 71.50 99 TYR A N 1
ATOM 805 C CA . TYR A 1 99 ? 5.366 -11.956 3.515 1.00 71.50 99 TYR A CA 1
ATOM 806 C C . TYR A 1 99 ? 5.356 -10.769 4.477 1.00 71.50 99 TYR A C 1
ATOM 808 O O . TYR A 1 99 ? 5.172 -10.939 5.688 1.00 71.50 99 TYR A O 1
ATOM 816 N N . GLU A 1 100 ? 5.488 -9.568 3.914 1.00 76.19 100 GLU A N 1
ATOM 817 C CA . GLU A 1 100 ? 5.254 -8.310 4.616 1.00 76.19 100 GLU A CA 1
ATOM 818 C C . GLU A 1 100 ? 3.765 -7.944 4.539 1.00 76.19 100 GLU A C 1
ATOM 820 O O . GLU A 1 100 ? 3.133 -7.945 3.476 1.00 76.19 100 GLU A O 1
ATOM 825 N N . GLY A 1 101 ? 3.185 -7.634 5.690 1.00 79.62 101 GLY A N 1
ATOM 826 C CA . GLY A 1 101 ? 1.815 -7.172 5.813 1.00 79.62 101 GLY A CA 1
ATOM 827 C C . GLY A 1 101 ? 1.685 -6.023 6.799 1.00 79.62 101 GLY A C 1
ATOM 828 O O . GLY A 1 101 ? 2.622 -5.623 7.492 1.00 79.62 101 GLY A O 1
ATOM 829 N N . LYS A 1 102 ? 0.472 -5.496 6.876 1.00 80.06 102 LYS A N 1
ATOM 830 C CA . LYS A 1 102 ? 0.088 -4.427 7.782 1.00 80.06 102 LYS A CA 1
ATOM 831 C C . LYS A 1 102 ? -1.261 -4.758 8.403 1.00 80.06 102 LYS A C 1
ATOM 833 O O . LYS A 1 102 ? -2.230 -5.051 7.705 1.00 80.06 102 LYS A O 1
ATOM 838 N N . SER A 1 103 ? -1.317 -4.740 9.726 1.00 80.81 103 SER A N 1
ATOM 839 C CA . SER A 1 103 ? -2.569 -4.758 10.473 1.00 80.81 103 SER A CA 1
ATOM 840 C C . SER A 1 103 ? -2.995 -3.325 10.719 1.00 80.81 103 SER A C 1
ATOM 842 O O . SER A 1 103 ? -2.179 -2.499 11.119 1.00 80.81 103 SER A O 1
ATOM 844 N N . ILE A 1 104 ? -4.268 -3.035 10.506 1.00 81.69 104 ILE A N 1
ATOM 845 C CA . ILE A 1 104 ? -4.868 -1.741 10.801 1.00 81.69 104 ILE A CA 1
ATOM 846 C C . ILE A 1 104 ? -6.040 -2.011 11.719 1.00 81.69 104 ILE A C 1
ATOM 848 O O . ILE A 1 104 ? -6.984 -2.702 11.342 1.00 81.69 104 ILE A O 1
ATOM 852 N N . SER A 1 105 ? -5.959 -1.497 12.936 1.00 84.31 105 SER A N 1
ATOM 853 C CA . SER A 1 105 ? -6.995 -1.675 13.943 1.00 84.31 105 SER A CA 1
ATOM 854 C C . SER A 1 105 ? -7.709 -0.351 14.158 1.00 84.31 105 SER A C 1
ATOM 856 O O . SER A 1 105 ? -7.074 0.681 14.365 1.00 84.31 105 SER A O 1
ATOM 858 N N . PHE A 1 106 ? -9.034 -0.398 14.109 1.00 84.19 106 PHE A N 1
ATOM 859 C CA . PHE A 1 106 ? -9.927 0.710 14.399 1.00 84.19 106 PHE A CA 1
ATOM 860 C C . PHE A 1 106 ? -10.517 0.447 15.782 1.00 84.19 106 PHE A C 1
ATOM 862 O O . PHE A 1 106 ? -11.364 -0.430 15.973 1.00 84.19 106 PHE A O 1
ATOM 869 N N . ASN A 1 107 ? -10.021 1.185 16.768 1.00 85.44 107 ASN A N 1
ATOM 870 C CA . ASN A 1 107 ? -10.369 1.013 18.169 1.00 85.44 107 ASN A CA 1
ATOM 871 C C . ASN A 1 107 ? -11.291 2.142 18.607 1.00 85.44 107 ASN A C 1
ATOM 873 O O . ASN A 1 107 ? -10.996 3.309 18.378 1.00 85.44 107 ASN A O 1
ATOM 877 N N . LYS A 1 108 ? -12.384 1.810 19.286 1.00 85.88 108 LYS A N 1
ATOM 878 C CA . LYS A 1 108 ? -13.238 2.802 19.931 1.00 85.88 108 LYS A CA 1
ATOM 879 C C . LYS A 1 108 ? -13.324 2.461 21.418 1.00 85.88 108 LYS A C 1
ATOM 881 O O . LYS A 1 108 ? -13.721 1.345 21.737 1.00 85.88 108 LYS A O 1
ATOM 886 N N . PRO A 1 109 ? -12.963 3.370 22.343 1.00 74.62 109 PRO A N 1
ATOM 887 C CA . PRO A 1 109 ? -12.789 3.039 23.764 1.00 74.62 109 PRO A CA 1
ATOM 888 C C . PRO A 1 109 ? -14.004 2.416 24.472 1.00 74.62 109 PRO A C 1
ATOM 890 O O . PRO A 1 109 ? -13.847 1.819 25.534 1.00 74.62 109 PRO A O 1
ATOM 893 N N . SER A 1 110 ? -15.210 2.584 23.927 1.00 75.62 110 SER A N 1
ATOM 894 C CA . SER A 1 110 ? -16.476 2.172 24.543 1.00 75.62 110 SER A CA 1
ATOM 895 C C . SER A 1 110 ? -17.247 1.109 23.754 1.00 75.62 110 SER A C 1
ATOM 897 O O . SER A 1 110 ? -18.371 0.790 24.132 1.00 75.62 110 SER A O 1
ATOM 899 N N . GLU A 1 111 ? -16.700 0.612 22.646 1.00 76.25 111 GLU A N 1
ATOM 900 C CA . GLU A 1 111 ? -17.387 -0.278 21.702 1.00 76.25 111 GLU A CA 1
ATOM 901 C C . GLU A 1 111 ? -16.457 -1.404 21.234 1.00 76.25 111 GLU A C 1
ATOM 903 O O . GLU A 1 111 ? -15.253 -1.386 21.497 1.00 76.25 111 GLU A O 1
ATOM 908 N N . ASP A 1 112 ? -17.026 -2.394 20.544 1.00 73.31 112 ASP A N 1
ATOM 909 C CA . ASP A 1 112 ? -16.246 -3.456 19.915 1.00 73.31 112 ASP A CA 1
ATOM 910 C C . ASP A 1 112 ? -15.284 -2.849 18.882 1.00 73.31 112 ASP A C 1
ATOM 912 O O . ASP A 1 112 ? -15.682 -2.097 17.989 1.00 73.31 112 ASP A O 1
ATOM 916 N N . SER A 1 113 ? -13.997 -3.172 19.005 1.00 76.31 113 SER A N 1
ATOM 917 C CA . SER A 1 113 ? -12.999 -2.813 18.004 1.00 76.31 113 SER A CA 1
ATOM 918 C C . SER A 1 113 ? -13.096 -3.736 16.793 1.00 76.31 113 SER A C 1
ATOM 920 O O . SER A 1 113 ? -13.479 -4.905 16.893 1.00 76.31 113 SER A O 1
ATOM 922 N N . PHE A 1 114 ? -12.710 -3.221 15.628 1.00 75.25 114 PHE A N 1
ATOM 923 C CA . PHE A 1 114 ? -12.555 -4.037 14.429 1.00 75.25 114 PHE A CA 1
ATOM 924 C C . PHE A 1 114 ? -11.185 -3.803 13.804 1.00 75.25 114 PHE A C 1
ATOM 926 O O . PHE A 1 114 ? -10.586 -2.739 13.933 1.00 75.25 114 PHE A O 1
ATOM 933 N N . GLY A 1 115 ? -10.667 -4.825 13.132 1.00 72.38 115 GLY A N 1
ATOM 934 C CA . GLY A 1 115 ? -9.359 -4.773 12.496 1.00 72.38 115 GLY A CA 1
ATOM 935 C C . GLY A 1 115 ? -9.420 -5.280 11.069 1.00 72.38 115 GLY A C 1
ATOM 936 O O . GLY A 1 115 ? -10.175 -6.197 10.750 1.00 72.38 115 GLY A O 1
ATOM 937 N N . ILE A 1 116 ? -8.592 -4.686 10.222 1.00 73.25 116 ILE A N 1
ATOM 938 C CA . ILE A 1 116 ? -8.355 -5.100 8.848 1.00 73.25 116 ILE A CA 1
ATOM 939 C C . ILE A 1 116 ? -6.893 -5.513 8.758 1.00 73.25 116 ILE A C 1
ATOM 941 O O . ILE A 1 116 ? -5.999 -4.788 9.189 1.00 73.25 116 ILE A O 1
ATOM 945 N N . ARG A 1 117 ? -6.635 -6.693 8.201 1.00 70.62 117 ARG A N 1
ATOM 946 C CA . ARG A 1 117 ? -5.276 -7.152 7.909 1.00 70.62 117 ARG A CA 1
ATOM 947 C C . ARG A 1 117 ? -5.075 -7.130 6.410 1.00 70.62 117 ARG A C 1
ATOM 949 O O . ARG A 1 117 ? -5.883 -7.685 5.676 1.00 70.62 117 ARG A O 1
ATOM 956 N N . ILE A 1 118 ? -4.002 -6.486 5.983 1.00 68.94 118 ILE A N 1
ATOM 957 C CA . ILE A 1 118 ? -3.662 -6.298 4.579 1.00 68.94 118 ILE A CA 1
ATOM 958 C C . ILE A 1 118 ? -2.280 -6.896 4.378 1.00 68.94 118 ILE A C 1
ATOM 960 O O . ILE A 1 118 ? -1.347 -6.574 5.107 1.00 68.94 118 ILE A O 1
ATOM 964 N N . PHE A 1 119 ? -2.142 -7.780 3.401 1.00 66.94 119 PHE A N 1
ATOM 965 C CA . PHE A 1 119 ? -0.867 -8.405 3.069 1.00 66.94 119 PHE A CA 1
ATOM 966 C C . PHE A 1 119 ? -0.432 -7.924 1.693 1.00 66.94 119 PHE A C 1
ATOM 968 O O . PHE A 1 119 ? -1.245 -7.888 0.768 1.00 66.94 119 PHE A O 1
ATOM 975 N N . LYS A 1 120 ? 0.840 -7.539 1.553 1.00 68.00 120 LYS A N 1
ATOM 976 C CA . LYS A 1 120 ? 1.402 -7.218 0.244 1.00 68.00 120 LYS A CA 1
ATOM 977 C C . LYS A 1 120 ? 1.782 -8.530 -0.430 1.00 68.00 120 LYS A C 1
ATOM 979 O O . LYS A 1 120 ? 2.786 -9.145 -0.077 1.00 68.00 120 LYS A O 1
ATOM 984 N N . VAL A 1 121 ? 0.972 -8.977 -1.385 1.00 64.62 121 VAL A N 1
ATOM 985 C CA . VAL A 1 121 ? 1.315 -10.149 -2.194 1.00 64.62 121 VAL A CA 1
ATOM 986 C C . VAL A 1 121 ? 2.183 -9.683 -3.360 1.00 64.62 121 VAL A C 1
ATOM 988 O O . VAL A 1 121 ? 1.747 -8.872 -4.170 1.00 64.62 121 VAL A O 1
ATOM 991 N N . MET A 1 122 ? 3.433 -10.146 -3.406 1.00 57.16 122 MET A N 1
ATOM 992 C CA . MET A 1 122 ? 4.423 -9.708 -4.400 1.00 57.16 122 MET A CA 1
ATOM 993 C C . MET A 1 122 ? 4.306 -10.452 -5.744 1.00 57.16 122 MET A C 1
ATOM 995 O O . MET A 1 122 ? 4.842 -9.976 -6.737 1.00 57.16 122 MET A O 1
ATOM 999 N N . GLU A 1 123 ? 3.604 -11.590 -5.791 1.00 62.34 123 GLU A N 1
ATOM 1000 C CA . GLU A 1 123 ? 3.441 -12.432 -6.988 1.00 62.34 123 GLU A CA 1
ATOM 1001 C C . GLU A 1 123 ? 2.015 -13.011 -7.053 1.00 62.34 123 GLU A C 1
ATOM 1003 O O . GLU A 1 123 ? 1.556 -13.630 -6.090 1.00 62.34 123 GLU A O 1
ATOM 1008 N N . GLU A 1 124 ? 1.314 -12.839 -8.183 1.00 57.06 124 GLU A N 1
ATOM 1009 C CA . GLU A 1 124 ? -0.078 -13.300 -8.369 1.00 57.06 124 GLU A CA 1
ATOM 1010 C C . GLU A 1 124 ? -0.254 -14.811 -8.162 1.00 57.06 124 GLU A C 1
ATOM 1012 O O . GLU A 1 124 ? -1.254 -15.249 -7.593 1.00 57.06 124 GLU A O 1
ATOM 1017 N N . GLU A 1 125 ? 0.740 -15.610 -8.555 1.00 55.72 125 GLU A N 1
ATOM 1018 C CA . GLU A 1 125 ? 0.700 -17.074 -8.462 1.00 55.72 125 GLU A CA 1
ATOM 1019 C C . GLU A 1 125 ? 0.605 -17.577 -7.007 1.00 55.72 125 GLU A C 1
ATOM 1021 O O . GLU A 1 125 ? 0.126 -18.679 -6.756 1.00 55.72 125 GLU A O 1
ATOM 1026 N N . LYS A 1 126 ? 0.973 -16.748 -6.019 1.00 61.84 126 LYS A N 1
ATOM 1027 C CA . LYS A 1 126 ? 0.975 -17.118 -4.593 1.00 61.84 126 LYS A CA 1
ATOM 1028 C C . LYS A 1 126 ? -0.284 -16.707 -3.833 1.00 61.84 126 LYS A C 1
ATOM 1030 O O . LYS A 1 126 ? -0.360 -16.949 -2.627 1.00 61.84 126 LYS A O 1
ATOM 1035 N N . ILE A 1 127 ? -1.270 -16.085 -4.484 1.00 62.72 127 ILE A N 1
ATOM 1036 C CA . ILE A 1 127 ? -2.461 -15.560 -3.795 1.00 62.72 127 ILE A CA 1
ATOM 1037 C C . ILE A 1 127 ? -3.280 -16.692 -3.150 1.00 62.72 127 ILE A C 1
ATOM 1039 O O . ILE A 1 127 ? -3.654 -16.580 -1.981 1.00 62.72 127 ILE A O 1
ATOM 1043 N N . ALA A 1 128 ? -3.517 -17.790 -3.875 1.00 63.22 128 ALA A N 1
ATOM 1044 C CA . ALA A 1 128 ? -4.322 -18.916 -3.392 1.00 63.22 128 ALA A CA 1
ATOM 1045 C C . ALA A 1 128 ? -3.654 -19.646 -2.211 1.00 63.22 128 ALA A C 1
ATOM 1047 O O . ALA A 1 128 ? -4.274 -19.816 -1.162 1.00 63.22 128 ALA A O 1
ATOM 1048 N N . ASP A 1 129 ? -2.364 -19.970 -2.337 1.00 66.19 129 ASP A N 1
ATOM 1049 C CA . ASP A 1 129 ? -1.577 -20.616 -1.277 1.00 66.19 129 ASP A CA 1
ATOM 1050 C C . ASP A 1 129 ? -1.453 -19.738 -0.025 1.00 66.19 129 ASP A C 1
ATOM 1052 O O . ASP A 1 129 ? -1.511 -20.218 1.110 1.00 66.19 129 ASP A O 1
ATOM 1056 N N . THR A 1 130 ? -1.279 -18.427 -0.212 1.00 62.09 130 THR A N 1
ATOM 1057 C CA . THR A 1 130 ? -1.201 -17.478 0.905 1.00 62.09 130 THR A CA 1
ATOM 1058 C C . THR A 1 130 ? -2.538 -17.403 1.638 1.00 62.09 130 THR A C 1
ATOM 1060 O O . THR A 1 130 ? -2.561 -17.375 2.869 1.00 62.09 130 THR A O 1
ATOM 1063 N N . TYR A 1 131 ? -3.656 -17.429 0.910 1.00 63.47 131 TYR A N 1
ATOM 1064 C CA . TYR A 1 131 ? -4.989 -17.441 1.503 1.00 63.47 131 TYR A CA 1
ATOM 1065 C C . TYR A 1 131 ? -5.241 -18.700 2.341 1.00 63.47 131 TYR A C 1
ATOM 1067 O O . TYR A 1 131 ? -5.652 -18.590 3.502 1.00 63.47 131 TYR A O 1
ATOM 1075 N N . GLU A 1 132 ? -4.949 -19.882 1.789 1.00 65.81 132 GLU A N 1
ATOM 1076 C CA . GLU A 1 132 ? -5.112 -21.157 2.493 1.00 65.81 132 GLU A CA 1
ATOM 1077 C C . GLU A 1 132 ? -4.264 -21.189 3.772 1.00 65.81 132 GLU A C 1
ATOM 1079 O O . GLU A 1 132 ? -4.757 -21.546 4.841 1.00 65.81 132 GLU A O 1
ATOM 1084 N N . ARG A 1 133 ? -3.010 -20.715 3.715 1.00 65.88 133 ARG A N 1
ATOM 1085 C CA . ARG A 1 133 ? -2.120 -20.671 4.890 1.00 65.88 133 ARG A CA 1
ATOM 1086 C C . ARG A 1 133 ? -2.564 -19.679 5.961 1.00 65.88 133 ARG A C 1
ATOM 1088 O O . ARG A 1 133 ? -2.389 -19.961 7.145 1.00 65.88 133 ARG A O 1
ATOM 1095 N N . LEU A 1 134 ? -3.089 -18.517 5.575 1.00 65.00 134 LEU A N 1
ATOM 1096 C CA . LEU A 1 134 ? -3.484 -17.477 6.532 1.00 65.00 134 LEU A CA 1
ATOM 1097 C C . LEU A 1 134 ? -4.822 -17.774 7.210 1.00 65.00 134 LEU A C 1
ATOM 1099 O O . LEU A 1 134 ? -5.001 -17.433 8.379 1.00 65.00 134 LE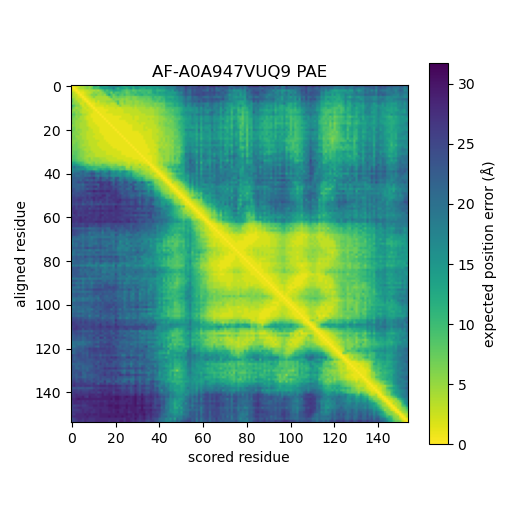U A O 1
ATOM 1103 N N . THR A 1 135 ? -5.760 -18.383 6.486 1.00 66.12 135 THR A N 1
ATOM 1104 C CA . THR A 1 135 ? -7.115 -18.646 6.992 1.00 66.12 135 THR A CA 1
ATOM 1105 C C . THR A 1 135 ? -7.294 -20.077 7.492 1.00 66.12 135 THR A C 1
ATOM 1107 O O . THR A 1 135 ? -8.168 -20.323 8.322 1.00 66.12 135 THR A O 1
ATOM 1110 N N . GLY A 1 136 ? -6.470 -21.017 7.017 1.00 65.50 136 GLY A N 1
ATOM 1111 C CA . GLY A 1 136 ? -6.678 -22.452 7.206 1.00 65.50 136 GLY A CA 1
ATOM 1112 C C . GLY A 1 136 ? -7.883 -22.993 6.430 1.00 65.50 136 GLY A C 1
ATOM 1113 O O . GLY A 1 136 ? -8.360 -24.080 6.751 1.00 65.50 136 GLY A O 1
ATOM 1114 N N . VAL A 1 137 ? -8.414 -22.230 5.467 1.00 56.97 137 VAL A N 1
ATOM 1115 C CA . VAL A 1 137 ? -9.619 -22.569 4.705 1.00 56.97 137 VAL A CA 1
ATOM 1116 C C . VAL A 1 137 ? -9.276 -22.718 3.226 1.00 56.97 137 VAL A C 1
ATOM 1118 O O . VAL A 1 137 ? -8.631 -21.849 2.643 1.00 56.97 137 VAL A O 1
ATOM 1121 N N . ASP A 1 138 ? -9.739 -23.817 2.626 1.00 55.78 138 ASP A N 1
ATOM 1122 C CA . ASP A 1 138 ? -9.574 -24.114 1.203 1.00 55.78 138 ASP A CA 1
ATOM 1123 C C . ASP A 1 138 ? -10.253 -23.021 0.341 1.00 55.78 138 ASP A C 1
ATOM 1125 O O . ASP A 1 138 ? -11.464 -22.790 0.474 1.00 55.78 138 ASP A O 1
ATOM 1129 N N . PRO A 1 139 ? -9.506 -22.336 -0.544 1.00 52.31 139 PRO A N 1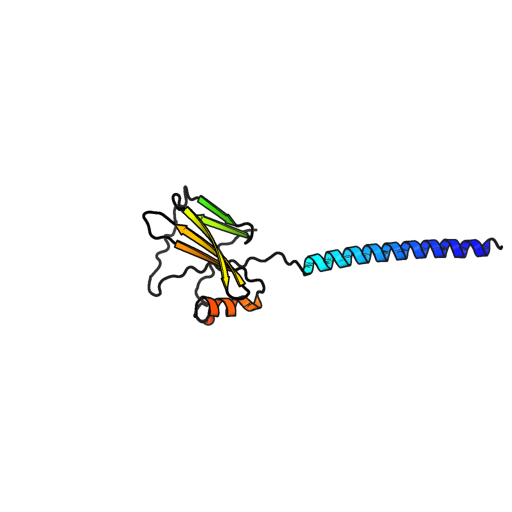
ATOM 1130 C CA . PRO A 1 139 ? -10.025 -21.243 -1.363 1.00 52.31 139 PRO A CA 1
ATOM 1131 C C . PRO A 1 139 ? -11.097 -21.682 -2.376 1.00 52.31 139 PRO A C 1
ATOM 1133 O O . PRO A 1 139 ? -11.901 -20.853 -2.807 1.00 52.31 139 PRO A O 1
ATOM 1136 N N . SER A 1 140 ? -11.179 -22.972 -2.729 1.00 52.66 140 SER A N 1
ATOM 1137 C CA . SER A 1 140 ? -12.206 -23.503 -3.642 1.00 52.66 140 SER A CA 1
ATOM 1138 C C . SER A 1 140 ? -13.630 -23.431 -3.074 1.00 52.66 140 SER A C 1
ATOM 1140 O O . SER A 1 140 ? -14.602 -23.408 -3.831 1.00 52.66 140 SER A O 1
ATOM 1142 N N . ILE A 1 141 ? -13.765 -23.315 -1.748 1.00 44.25 141 ILE A N 1
ATOM 1143 C CA . ILE A 1 141 ? -15.050 -23.233 -1.038 1.00 44.25 141 ILE A CA 1
ATOM 1144 C C . ILE A 1 141 ? -15.720 -21.857 -1.240 1.00 44.25 141 ILE A C 1
ATOM 1146 O O . ILE A 1 141 ? -16.926 -21.710 -1.045 1.00 44.25 141 ILE A O 1
ATOM 1150 N N . TYR A 1 142 ? -14.971 -20.849 -1.696 1.00 42.06 142 TYR A N 1
ATOM 1151 C CA . TYR A 1 142 ? -15.413 -19.456 -1.735 1.00 42.06 142 TYR A CA 1
ATOM 1152 C C . TYR A 1 142 ? -15.605 -18.864 -3.134 1.00 42.06 142 TYR A C 1
ATOM 1154 O O . TYR A 1 142 ? -15.588 -17.644 -3.280 1.00 42.06 142 TYR A O 1
ATOM 1162 N N . GLN A 1 143 ? -15.947 -19.674 -4.144 1.00 33.12 143 GLN A N 1
ATOM 1163 C CA . GLN A 1 143 ? -16.460 -19.146 -5.426 1.00 33.12 143 GLN A CA 1
ATOM 1164 C C . GLN A 1 143 ? -17.657 -18.175 -5.266 1.00 33.12 143 GLN A C 1
ATOM 1166 O O . GLN A 1 143 ? -17.970 -17.440 -6.199 1.00 33.12 143 GLN A O 1
ATOM 1171 N N . HIS A 1 144 ? -18.295 -18.132 -4.087 1.00 30.16 144 HIS A N 1
ATOM 1172 C CA . HIS A 1 144 ? -19.379 -17.210 -3.737 1.00 30.16 144 HIS A CA 1
ATOM 1173 C C . HIS A 1 144 ? -19.082 -16.217 -2.598 1.00 30.16 144 HIS A C 1
ATOM 1175 O O . HIS A 1 144 ? -19.995 -15.495 -2.197 1.00 30.16 144 HIS A O 1
ATOM 1181 N N . VAL A 1 145 ? -17.844 -16.102 -2.094 1.00 34.31 145 VAL A N 1
ATOM 1182 C CA . VAL A 1 145 ? -17.475 -14.844 -1.421 1.00 34.31 145 VAL A CA 1
ATOM 1183 C C . VAL A 1 145 ? -17.316 -13.849 -2.541 1.00 34.31 145 VAL A C 1
ATOM 1185 O O . VAL A 1 145 ? -16.331 -13.869 -3.274 1.00 34.31 145 VAL A O 1
ATOM 1188 N N . VAL A 1 146 ? -18.364 -13.050 -2.717 1.00 33.72 146 VAL A N 1
ATOM 1189 C CA . VAL A 1 146 ? -18.368 -11.888 -3.586 1.00 33.72 146 VAL A CA 1
ATOM 1190 C C . VAL A 1 146 ? -17.128 -11.086 -3.208 1.00 33.72 146 VAL A C 1
ATOM 1192 O O . VAL A 1 146 ? -17.084 -10.410 -2.181 1.00 33.72 146 VAL A O 1
ATOM 1195 N N . MET A 1 147 ? -16.084 -11.235 -4.023 1.00 34.44 147 MET A N 1
ATOM 1196 C CA . MET A 1 147 ? -15.027 -10.259 -4.186 1.00 34.44 147 MET A CA 1
ATOM 1197 C C . MET A 1 147 ? -15.721 -9.022 -4.741 1.00 34.44 147 MET A C 1
ATOM 1199 O O . MET A 1 147 ? -15.663 -8.742 -5.935 1.00 34.44 147 MET A O 1
ATOM 1203 N N . GLU A 1 148 ? -16.463 -8.316 -3.890 1.00 32.19 148 GLU A N 1
ATOM 1204 C CA . GLU A 1 148 ? -16.924 -6.976 -4.195 1.00 32.19 148 GLU A CA 1
ATOM 1205 C C . GLU A 1 148 ? -15.688 -6.102 -4.043 1.00 32.19 148 GLU A C 1
ATOM 1207 O O . GLU A 1 148 ? -15.430 -5.451 -3.032 1.00 32.19 148 GLU A O 1
ATOM 1212 N N . VAL A 1 149 ? -14.849 -6.185 -5.074 1.00 36.28 149 VAL A N 1
ATOM 1213 C CA . VAL A 1 149 ? -13.952 -5.115 -5.455 1.00 36.28 149 VAL A CA 1
ATOM 1214 C C . VAL A 1 149 ? -14.891 -3.961 -5.778 1.00 36.28 149 VAL A C 1
ATOM 1216 O O . VAL A 1 149 ? -15.337 -3.807 -6.913 1.00 36.28 149 VAL A O 1
ATOM 1219 N N . ALA A 1 150 ? -15.287 -3.205 -4.751 1.00 30.52 150 ALA A N 1
ATOM 1220 C CA . ALA A 1 150 ? -15.863 -1.893 -4.956 1.00 30.52 150 ALA A CA 1
ATOM 1221 C C . ALA A 1 150 ? -14.854 -1.157 -5.834 1.00 30.52 150 ALA A C 1
ATOM 1223 O O . ALA A 1 150 ? -13.693 -1.010 -5.443 1.00 30.52 150 ALA A O 1
ATOM 1224 N N . GLY A 1 151 ? -15.273 -0.844 -7.062 1.00 29.80 151 GLY A N 1
ATOM 1225 C CA . GLY A 1 151 ? -14.422 -0.291 -8.100 1.00 29.80 151 GLY A CA 1
ATOM 1226 C C . GLY A 1 151 ? -13.597 0.857 -7.543 1.00 29.80 151 GLY A C 1
ATOM 1227 O O . GLY A 1 151 ? -14.120 1.926 -7.238 1.00 29.80 151 GLY A O 1
ATOM 1228 N N . ILE A 1 152 ? -12.297 0.616 -7.404 1.00 31.14 152 ILE A N 1
ATOM 1229 C CA . ILE A 1 152 ? -11.319 1.688 -7.340 1.00 31.14 152 ILE A CA 1
ATOM 1230 C C . ILE A 1 152 ? -11.249 2.185 -8.783 1.00 31.14 152 ILE A C 1
ATOM 1232 O O . ILE A 1 152 ? -10.530 1.619 -9.605 1.00 31.14 152 ILE A O 1
ATOM 1236 N N . GLU A 1 153 ? -12.105 3.150 -9.126 1.00 27.44 153 GLU A N 1
ATOM 1237 C CA . GLU A 1 153 ? -11.949 3.897 -10.370 1.00 27.44 153 GLU A CA 1
ATOM 1238 C C . GLU A 1 153 ? -10.569 4.569 -10.339 1.00 27.44 153 GLU A C 1
ATOM 1240 O O . GLU A 1 153 ? -10.199 5.209 -9.350 1.00 27.44 153 GLU A O 1
ATOM 1245 N N . ALA A 1 154 ? -9.791 4.316 -11.394 1.00 30.22 154 ALA A N 1
ATOM 1246 C CA . ALA A 1 154 ? -8.464 4.876 -11.626 1.00 30.22 154 ALA A CA 1
ATOM 1247 C C . ALA A 1 154 ? -8.530 6.340 -12.080 1.00 30.22 154 ALA A C 1
ATOM 1249 O O . ALA A 1 154 ? -9.508 6.700 -12.776 1.00 30.22 154 ALA A O 1
#

=== Feature glossary ===
Key to the feature types in this record:

— What the protein is —

Primary structure: the covalent order of the twenty standard amino acids along the backbone. Two proteins with the same sequence will (almost always) fold to the same structure; two with 30% identity often share a fold but not the details.

Database cross-references. InterPro integrates a dozen domain/family signature databases into unified entries with residue-range hits. GO terms attach function/process/location labels with evidence codes. CATH codes position the fold in a four-level structural taxonomy. Organism is the NCBI-taxonomy species name.

— Where its atoms are —

The mmCIF block holds the 3D Cartesian coordinates of each backbone atom (N, Cα, C, O) in ångströms. mmCIF is the PDB's canonical archive format — a tagged-loop text representation of the atomic model.

Six rendered views show the 3D structure from the faces of a cube — i.e. along ±x, ±y, ±z. Rendering representation is drawn randomly per protein from cartoon (secondary-structure ribbons), sticks (backbone bonds), or molecular surface; coloring is either N→C rainbow (blue at the N-terminus through red at the C-terminus) or one color per chain.

— Local backbone conformation —

DSSP 8-state secondary structure assigns each residue one of H 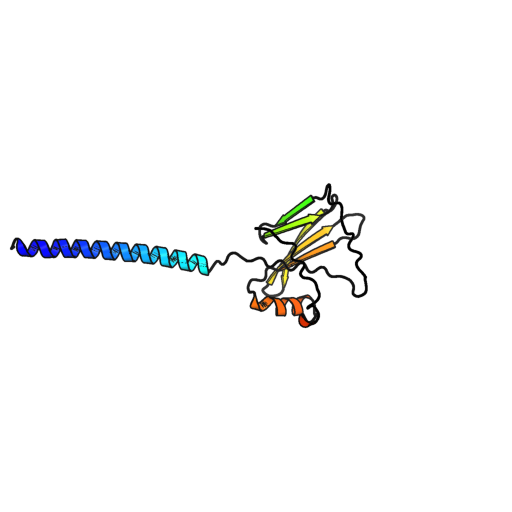(α-helix), G (3₁₀-helix), I (π-helix), E (extended β-strand), B (isolated β-bridge), T (hydrogen-bonded turn), S (bend), or '-' (coil). The assignment is computed from backbone hydrogen-bond geometry via the Kabsch–Sander algorithm.

P-SEA three-state annotation labels each residue as helix, strand, or coil based purely on th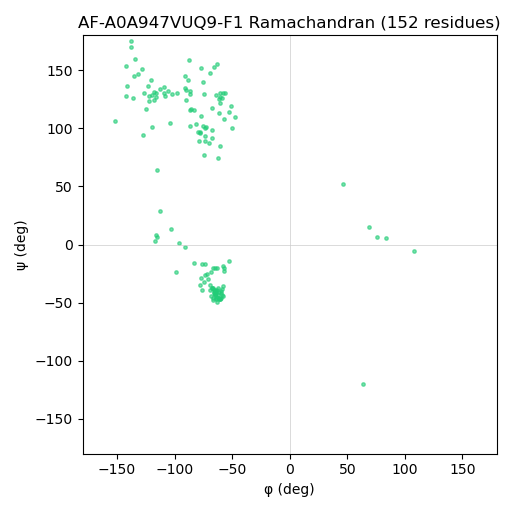e geometry of the Cα trace. It serves as a fallback when the full backbone (and thus DSSP) is unavailable.

The φ/ψ torsion pair specifies the backbone conformation at each residue. φ rotates about the N–Cα bond, ψ about the Cα–C bond. Steric clashes forbid most of the (φ, ψ) plane — the allowed regions (α-helix basin, β-sheet basin, left-handed helix) are the Ramachandran-allowed regions.

— Global shape and packing —

The geometric summary reports three shape descriptors. Rg (radius of gyration) measures how spread out the Cα atoms are about their centre of mass; compact globular proteins have small Rg, elongated or unfolded ones large. Cα contacts (<8 Å, |i−j|>4) count long-range residue pairs in spatial proximity — high for tightly packed folds, near zero for rods or random coil. The bounding-box extents give the protein's footprint along x, y, z in Å.

Accessible surface area quantifies burial. A residue with SASA near zero is packed into the hydrophobic core; one with SASA >100 Å² sits on the surface. Computed here via the Shrake–Rupley numerical algorithm with a 1.4 Å probe.

Plot images: a contact map (which residues are close in 3D, as an N×N binary image), a Ramachandran scatter (backbone torsion angles, revealing secondary-structure composition at a glance), and — for AlphaFold structures — a PAE heatmap (pairwise prediction confidence).

— Structural neighborhood —

The Foldseek 3Di string encodes local tertiary geometry as a 20-letter alphabet — one character per residue — derived from the relative positions of nearby Cα atoms. Unlike the amino-acid sequence, 3Di is a direct function of the 3D structure, so two proteins with the same fold have similar 3Di strings even at low sequence identity.

Nearest PDB neighbors are the top structural matches found by Foldseek when searching this structure against the entire Protein Data Bank. Each hit reports a TM-score (0 to 1; >0.5 almost always implies the same fold) and an E-value. These are *structural* homologs — they may share no detectable sequence similarity.

— Confidence and disorder —

For AlphaFold models, the B-factor field carries pLDDT — the model's own estimate of local accuracy on a 0–100 scale. Regions with pLDDT<50 should be treated as essentially unmodeled; they often correspond to intrinsically disordered segments.

B-factor (Debye–Waller factor) reflects atomic displacement in the crystal lattice. It is an experimental observable (units Å²), not a prediction; low values mean the atom is pinned down, high values mean it moves or is heterogeneous across the crystal.

Predicted aligned error is AlphaFold's pairwise confidence. Unlike pLDDT (per-residue), PAE is per-residue-pair and captures whether two parts of the structure are correctly placed relative to each other. Units are ångströms of expected positional error.